Protein AF-A0A956BF16-F1 (afdb_monomer_lite)

Sequence (126 aa):
MPSPTREDLIPAAKRFNRWQFPEARNFFKELSSSADGSDQEFLEAVSDVAEGFSKIWHKGGEPHAMVSSLSKGTKSLEKFTPRYLEIELTEFTKHLNTCLEEAKRWRRGDVEIFDRDLIPRLEFAD

Radius of gyration: 13.91 Å; chains: 1; bounding box: 36×25×39 Å

Secondary structure (DSSP, 8-state):
-PPPPHHHHHHHHHHHTTT-HHHHHHHHHHHHHH--HHHHHHHHHHHHHHHHHHTTSSTT--HHHHHHHHHHHHHHHGGG-SEETTEE-HHHHHHHHHHHHHHHHHHHTSSSS--GGGPPPP-B--

Foldseek 3Di:
DDQDAPVLLVVLLVCVQVLVLVVSLVSLCVNLVVDDDPSVLLSNLVSLQSQLSVQQPDDQGDLVSNLVSLVRSLVSLVVQPCDDSQWGCPVQSVLSVVQNVQSVCCVVVVDSGRDPVSHDGTDGHD

pLDDT: mean 94.81, std 6.07, range [60.62, 98.5]

Structure (mmCIF, N/CA/C/O backbone):
data_AF-A0A956BF16-F1
#
_entry.id   AF-A0A956BF16-F1
#
loop_
_atom_site.group_PDB
_atom_site.id
_atom_site.type_symbol
_atom_site.label_atom_id
_atom_site.label_alt_id
_atom_site.label_comp_id
_atom_site.label_asym_id
_atom_site.label_entity_id
_atom_site.label_seq_id
_atom_site.pdbx_PDB_ins_code
_atom_site.Cartn_x
_atom_site.Cartn_y
_atom_site.Cartn_z
_atom_site.occupancy
_atom_site.B_iso_or_equiv
_atom_site.auth_seq_id
_atom_site.auth_comp_id
_atom_site.auth_asym_id
_atom_site.auth_atom_id
_atom_site.pdbx_PDB_model_num
ATOM 1 N N . MET A 1 1 ? -7.040 10.130 20.496 1.00 60.62 1 MET A N 1
ATOM 2 C CA . MET A 1 1 ? -8.136 10.658 19.636 1.00 60.62 1 MET A CA 1
ATOM 3 C C . MET A 1 1 ? -9.089 9.518 19.264 1.00 60.62 1 MET A C 1
ATOM 5 O O . MET A 1 1 ? -8.749 8.385 19.595 1.00 60.62 1 MET A O 1
ATOM 9 N N . PRO A 1 2 ? -10.296 9.749 18.704 1.00 75.69 2 PRO A N 1
ATOM 10 C CA . PRO A 1 2 ? -11.133 8.638 18.248 1.00 75.69 2 PRO A CA 1
ATOM 11 C C . PRO A 1 2 ? -10.456 7.889 17.091 1.00 75.69 2 PRO A C 1
ATOM 13 O O . PRO A 1 2 ? -9.797 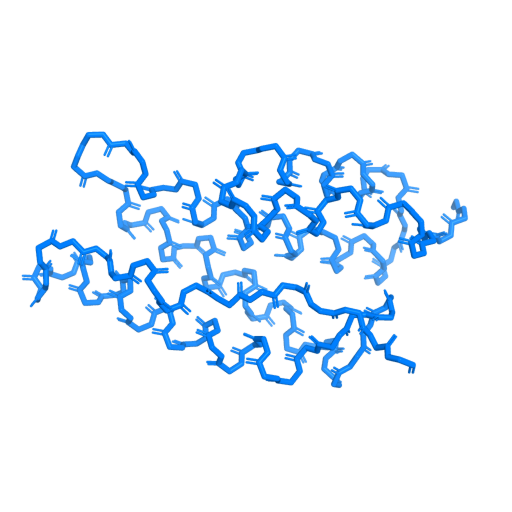8.505 16.256 1.00 75.69 2 PRO A O 1
ATOM 16 N N . SER A 1 3 ? -10.615 6.565 17.071 1.00 84.12 3 SER A N 1
ATOM 17 C CA . SER A 1 3 ? -10.180 5.704 15.965 1.00 84.12 3 SER A CA 1
ATOM 18 C C . SER A 1 3 ? -10.888 6.123 14.663 1.00 84.12 3 SER A C 1
ATOM 20 O O . SER A 1 3 ? -12.071 6.477 14.728 1.00 84.12 3 SER A O 1
ATOM 22 N N . PRO A 1 4 ? -10.205 6.121 13.503 1.00 90.38 4 PRO A N 1
ATOM 23 C CA . PRO A 1 4 ? -10.833 6.399 12.212 1.00 90.38 4 PRO A CA 1
ATOM 24 C C . PRO A 1 4 ? -11.964 5.405 11.926 1.00 90.38 4 PRO A C 1
ATOM 26 O O . PRO A 1 4 ? -11.828 4.197 12.123 1.00 90.38 4 PRO A O 1
ATOM 29 N N . THR A 1 5 ? -13.079 5.916 11.421 1.00 92.12 5 THR A N 1
ATOM 30 C CA . THR A 1 5 ? -14.234 5.102 11.035 1.00 92.12 5 THR A CA 1
ATOM 31 C C . THR A 1 5 ? -14.086 4.555 9.615 1.00 92.12 5 THR A C 1
ATOM 33 O O . THR A 1 5 ? -13.272 5.027 8.813 1.00 92.12 5 THR A O 1
ATOM 36 N N . ARG A 1 6 ? -14.925 3.576 9.258 1.00 92.94 6 ARG A N 1
ATOM 37 C CA . ARG A 1 6 ? -15.051 3.092 7.877 1.00 92.94 6 ARG A CA 1
ATOM 38 C C . ARG A 1 6 ? -15.347 4.243 6.913 1.00 92.94 6 ARG A C 1
ATOM 40 O O . ARG A 1 6 ? -14.757 4.318 5.834 1.00 92.94 6 ARG A O 1
ATOM 47 N N . GLU A 1 7 ? -16.236 5.155 7.301 1.00 93.69 7 GLU A N 1
ATOM 48 C CA . GLU A 1 7 ? -16.622 6.329 6.520 1.00 93.69 7 GLU A CA 1
ATOM 49 C C . GLU A 1 7 ? -15.432 7.247 6.225 1.00 93.69 7 GLU A C 1
ATOM 51 O O . GLU A 1 7 ? -15.326 7.752 5.104 1.00 93.69 7 GLU A O 1
ATOM 56 N N . ASP A 1 8 ? -14.506 7.393 7.176 1.00 93.88 8 ASP A N 1
ATOM 57 C CA . ASP A 1 8 ? -13.276 8.172 7.002 1.00 93.88 8 ASP A CA 1
ATOM 58 C C . ASP A 1 8 ? -12.318 7.513 5.996 1.00 93.88 8 ASP A C 1
ATOM 60 O O . ASP A 1 8 ? -11.626 8.194 5.237 1.00 93.88 8 ASP A O 1
ATOM 64 N N . LEU A 1 9 ? -12.299 6.178 5.927 1.00 95.56 9 LEU A N 1
ATOM 65 C CA . LEU A 1 9 ? -11.397 5.413 5.058 1.00 95.56 9 LEU A CA 1
ATOM 66 C C . LEU A 1 9 ? -11.906 5.267 3.619 1.00 95.56 9 LEU A C 1
ATOM 68 O O . LEU A 1 9 ? -11.102 5.181 2.683 1.00 95.56 9 LEU A O 1
ATOM 72 N N . ILE A 1 10 ? -13.226 5.256 3.404 1.00 96.38 10 ILE A N 1
ATOM 73 C CA . ILE A 1 10 ? -13.843 5.093 2.074 1.00 96.38 10 ILE A CA 1
ATOM 74 C C . ILE A 1 10 ? -13.280 6.087 1.035 1.00 96.38 10 ILE A C 1
ATOM 76 O O . ILE A 1 10 ? -12.957 5.660 -0.082 1.00 96.38 10 ILE A O 1
ATOM 80 N N . PRO A 1 11 ? -13.139 7.396 1.329 1.00 96.44 11 PRO A N 1
ATOM 81 C CA . PRO A 1 11 ? -12.546 8.354 0.403 1.00 96.44 11 PRO A CA 1
ATOM 82 C C . PRO A 1 11 ? -11.101 8.024 0.008 1.00 96.44 11 PRO A C 1
ATOM 84 O O . PRO A 1 11 ? -10.743 8.230 -1.158 1.00 96.44 11 PRO A O 1
ATOM 87 N N . ALA A 1 12 ? -10.280 7.529 0.937 1.00 95.44 12 ALA A N 1
ATOM 88 C CA . ALA A 1 12 ? -8.889 7.162 0.677 1.00 95.44 12 ALA A CA 1
ATOM 89 C C . ALA A 1 12 ? -8.800 5.881 -0.164 1.00 95.44 12 ALA A C 1
ATOM 91 O O . ALA A 1 12 ? -8.138 5.866 -1.204 1.00 95.44 12 ALA A O 1
ATOM 92 N N . ALA A 1 13 ? -9.559 4.847 0.209 1.00 97.25 13 ALA A N 1
ATOM 93 C CA . ALA A 1 13 ? -9.636 3.589 -0.531 1.00 97.25 13 ALA A CA 1
ATOM 94 C C . ALA A 1 13 ? -10.148 3.793 -1.968 1.00 97.25 13 ALA A C 1
ATOM 96 O O . ALA A 1 13 ? -9.579 3.260 -2.920 1.00 97.25 13 ALA A O 1
ATOM 97 N N . LYS A 1 14 ? -11.168 4.642 -2.170 1.00 97.88 14 LYS A N 1
ATOM 98 C CA . LYS A 1 14 ? -11.667 4.990 -3.515 1.00 97.88 14 LYS A CA 1
ATOM 99 C C . LYS A 1 14 ? -10.603 5.653 -4.388 1.00 97.88 14 LYS A C 1
ATOM 101 O O . LYS A 1 14 ? -10.550 5.362 -5.580 1.00 97.88 14 LYS A O 1
ATOM 106 N N . ARG A 1 15 ? -9.780 6.541 -3.823 1.00 98.06 15 ARG A N 1
ATOM 107 C CA . ARG A 1 15 ? -8.669 7.192 -4.541 1.00 98.06 15 ARG A CA 1
ATOM 108 C C . ARG A 1 15 ? -7.592 6.181 -4.906 1.00 98.06 15 ARG A C 1
ATOM 110 O O . ARG A 1 15 ? -7.187 6.119 -6.064 1.00 98.06 15 ARG A O 1
ATOM 117 N N . PHE A 1 16 ? -7.212 5.336 -3.952 1.00 98.00 16 PHE A N 1
ATOM 118 C CA . PHE A 1 16 ? -6.250 4.261 -4.169 1.00 98.00 16 PHE A CA 1
ATOM 119 C C . PHE A 1 16 ? -6.689 3.342 -5.319 1.00 98.00 16 PHE A C 1
ATOM 121 O O . PHE A 1 16 ? -5.96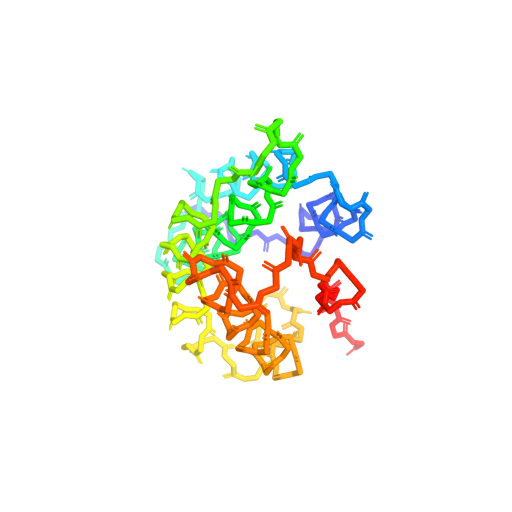2 3.160 -6.293 1.00 98.00 16 PHE A O 1
ATOM 128 N N . ASN A 1 17 ? -7.938 2.872 -5.274 1.00 97.62 17 ASN A N 1
ATOM 129 C CA . ASN A 1 17 ? -8.516 1.968 -6.273 1.00 97.62 17 ASN A CA 1
ATOM 130 C C . ASN A 1 17 ? -8.729 2.623 -7.654 1.00 97.62 17 ASN A C 1
ATOM 132 O O . ASN A 1 17 ? -9.000 1.922 -8.627 1.00 97.62 17 ASN A O 1
ATOM 136 N N . ARG A 1 18 ? -8.615 3.955 -7.753 1.00 97.06 18 ARG A N 1
ATOM 137 C CA . ARG A 1 18 ? -8.646 4.742 -9.001 1.00 97.06 18 ARG A CA 1
ATOM 138 C C . ARG A 1 18 ? -7.258 5.218 -9.438 1.00 97.06 18 ARG A C 1
ATOM 140 O O . ARG A 1 18 ? -7.162 6.096 -10.291 1.00 97.06 18 ARG A O 1
ATOM 147 N N . TRP A 1 19 ? -6.201 4.681 -8.829 1.00 96.44 19 TRP A N 1
ATOM 148 C CA . TRP A 1 19 ? -4.801 5.037 -9.081 1.00 96.44 19 TRP A CA 1
ATOM 149 C C . TRP A 1 19 ? -4.447 6.503 -8.792 1.00 96.44 19 TRP A C 1
ATOM 151 O O . TRP A 1 19 ? -3.422 7.012 -9.246 1.00 96.44 19 TRP A O 1
ATOM 161 N N . GLN A 1 20 ? -5.261 7.173 -7.975 1.00 96.94 20 GLN A N 1
ATOM 162 C CA . GLN A 1 20 ? -5.007 8.512 -7.439 1.00 96.94 20 GLN A CA 1
ATOM 163 C C . GLN A 1 20 ? -4.120 8.385 -6.194 1.00 96.94 20 GLN A C 1
ATOM 165 O O . GLN A 1 20 ? -4.525 8.691 -5.071 1.00 96.94 20 GLN A O 1
ATOM 170 N N . PHE A 1 21 ? -2.936 7.792 -6.375 1.00 97.12 21 PHE A N 1
ATOM 171 C CA . PHE A 1 21 ? -2.056 7.408 -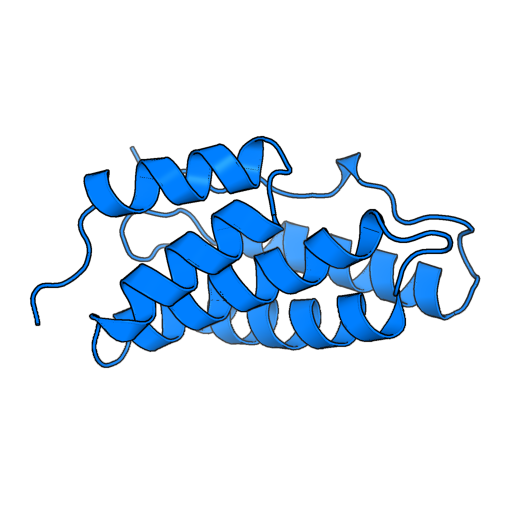5.272 1.00 97.12 21 PHE A CA 1
ATOM 172 C C . PHE A 1 21 ? -1.521 8.595 -4.458 1.00 97.12 21 PHE A C 1
ATOM 174 O O . PHE A 1 21 ? -1.522 8.486 -3.230 1.00 97.12 21 PHE A O 1
ATOM 181 N N . PRO A 1 22 ? -1.114 9.734 -5.062 1.00 96.31 22 PRO A N 1
ATOM 182 C CA . PRO A 1 22 ? -0.724 10.914 -4.289 1.00 96.31 22 PRO A CA 1
ATOM 183 C C . PRO A 1 22 ? -1.842 11.409 -3.363 1.00 96.31 22 PRO A C 1
ATOM 185 O O . PRO A 1 22 ? -1.600 11.720 -2.197 1.00 96.31 22 PRO A O 1
ATOM 188 N N . GLU A 1 23 ? -3.078 11.440 -3.859 1.00 97.50 23 GLU A N 1
ATOM 189 C CA . GLU A 1 23 ? -4.244 11.876 -3.100 1.00 97.50 23 GLU A CA 1
ATOM 190 C C . GLU A 1 23 ? -4.619 10.863 -2.018 1.00 97.50 23 GLU A C 1
ATOM 192 O O . GLU A 1 23 ? -4.904 11.261 -0.891 1.00 97.50 23 GLU A O 1
ATOM 197 N N . ALA A 1 24 ? -4.586 9.563 -2.330 1.00 98.12 24 ALA A N 1
ATOM 198 C CA . ALA A 1 24 ? -4.827 8.500 -1.357 1.00 98.12 24 ALA A CA 1
ATOM 199 C C . ALA A 1 24 ? -3.816 8.558 -0.206 1.00 98.12 24 ALA A C 1
ATOM 201 O O . ALA A 1 24 ? -4.201 8.555 0.960 1.00 98.12 24 ALA A O 1
ATOM 202 N N . ARG A 1 25 ? -2.525 8.690 -0.531 1.00 97.69 25 ARG A N 1
ATOM 203 C CA . ARG A 1 25 ? -1.443 8.851 0.443 1.00 97.69 25 ARG A CA 1
ATOM 204 C C . ARG A 1 25 ? -1.678 10.047 1.356 1.00 97.69 25 ARG A C 1
ATOM 206 O O . ARG A 1 25 ? -1.558 9.912 2.567 1.00 97.69 25 ARG A O 1
ATOM 213 N N . ASN A 1 26 ? -1.971 11.219 0.791 1.00 97.56 26 ASN A N 1
ATOM 214 C CA . ASN A 1 26 ? -2.179 12.425 1.592 1.00 97.56 26 ASN A CA 1
ATOM 215 C C . ASN A 1 26 ? -3.360 12.253 2.550 1.00 97.56 26 ASN A C 1
ATOM 217 O O . ASN A 1 26 ? -3.245 12.631 3.710 1.00 97.56 26 ASN A O 1
ATOM 221 N N . PHE A 1 27 ? -4.430 11.602 2.093 1.00 97.62 27 PHE A N 1
ATOM 222 C CA . PHE A 1 27 ? -5.580 11.284 2.933 1.00 97.62 27 PHE A CA 1
ATOM 223 C C . PHE A 1 27 ? -5.205 10.344 4.088 1.00 97.62 27 PHE A C 1
ATOM 225 O O . PHE A 1 27 ? -5.518 10.620 5.241 1.00 97.62 27 PHE A O 1
ATOM 232 N N . PHE A 1 28 ? -4.471 9.261 3.811 1.00 98.00 28 PHE A N 1
ATOM 233 C CA . PHE A 1 28 ? -3.991 8.357 4.861 1.00 98.00 28 PHE A CA 1
ATOM 234 C C . PHE A 1 28 ? -3.052 9.051 5.854 1.00 98.00 28 PHE A C 1
ATOM 236 O O . PHE A 1 28 ? -3.138 8.790 7.049 1.00 98.00 28 PHE A O 1
ATOM 243 N N . LYS A 1 29 ? -2.193 9.968 5.391 1.00 97.44 29 LYS A N 1
ATOM 244 C CA . LYS A 1 29 ? -1.329 10.775 6.268 1.00 97.44 29 LYS A CA 1
ATOM 245 C C . LYS A 1 29 ? -2.116 11.730 7.155 1.00 97.44 29 LYS A C 1
ATOM 247 O O . LYS A 1 29 ? -1.764 11.896 8.317 1.00 97.44 29 LYS A O 1
ATOM 252 N N . GLU A 1 30 ? -3.157 12.352 6.616 1.00 96.56 30 GLU A N 1
ATOM 253 C CA . GLU A 1 30 ? -4.038 13.235 7.377 1.00 96.56 30 GLU A CA 1
ATOM 254 C C . GLU A 1 30 ? -4.737 12.459 8.498 1.00 96.56 30 GLU A C 1
ATOM 256 O O . GLU A 1 30 ? -4.627 12.842 9.663 1.00 96.56 30 GLU A O 1
ATOM 261 N N . LEU A 1 31 ? -5.330 11.305 8.174 1.00 96.00 31 LEU A N 1
ATOM 262 C CA . LEU A 1 31 ? -5.915 10.408 9.175 1.00 96.00 31 LEU A CA 1
ATOM 263 C C . LEU A 1 31 ? -4.871 9.942 10.200 1.00 96.00 31 LEU A C 1
ATOM 265 O O . LEU A 1 31 ? -5.132 9.975 11.398 1.00 96.00 31 LEU A O 1
ATOM 269 N N . SER A 1 32 ? -3.676 9.556 9.741 1.00 96.44 32 SER A N 1
ATOM 270 C CA . SER A 1 32 ? -2.584 9.082 10.600 1.00 96.44 32 SER A CA 1
ATOM 271 C C . SER A 1 32 ? -2.164 10.150 11.607 1.00 96.44 32 SER A C 1
ATOM 273 O O . SER A 1 32 ? -2.007 9.842 12.781 1.00 96.44 32 SER A O 1
ATOM 275 N N . SER A 1 33 ? -2.072 11.416 11.183 1.00 95.44 33 SER A N 1
ATOM 276 C CA . SER A 1 33 ? -1.682 12.531 12.057 1.00 95.44 33 SER A CA 1
ATOM 277 C C . SER A 1 33 ? -2.647 12.786 13.218 1.00 95.44 33 SER A C 1
ATOM 279 O O . SER A 1 33 ? -2.282 13.450 14.187 1.00 95.44 33 SER A O 1
ATOM 281 N N . SER A 1 34 ? -3.873 12.272 13.104 1.00 93.25 34 SER A N 1
ATOM 282 C CA . SER A 1 34 ? -4.925 12.379 14.111 1.00 93.25 34 SER A CA 1
ATOM 283 C C . SER A 1 34 ? -5.173 11.069 14.866 1.00 93.25 34 SER A C 1
ATOM 285 O O . SER A 1 34 ? -5.985 11.062 15.789 1.00 93.25 34 SER A O 1
ATOM 287 N N . ALA A 1 35 ? -4.514 9.975 14.485 1.00 94.69 35 ALA A N 1
ATOM 288 C CA . ALA A 1 35 ? -4.660 8.656 15.090 1.00 94.69 35 ALA A CA 1
ATOM 289 C C . ALA A 1 35 ? -3.506 8.360 16.060 1.00 94.69 35 ALA A C 1
ATOM 291 O O . ALA A 1 35 ? -2.463 9.004 16.016 1.00 94.69 35 ALA A O 1
ATOM 292 N N . ASP A 1 36 ? -3.689 7.355 16.917 1.00 94.19 36 ASP A N 1
ATOM 293 C CA . ASP A 1 36 ? -2.691 6.929 17.900 1.00 94.19 36 ASP A CA 1
ATOM 294 C C . ASP A 1 36 ? -2.435 5.413 17.788 1.00 94.19 36 ASP A C 1
ATOM 296 O O . ASP A 1 36 ? -3.318 4.639 17.405 1.00 94.19 36 ASP A O 1
ATOM 300 N N . GLY A 1 37 ? -1.233 4.969 18.164 1.00 95.12 37 GLY A N 1
ATOM 301 C CA . GLY A 1 37 ? -0.893 3.547 18.292 1.00 95.12 37 GLY A CA 1
ATOM 302 C C . GLY A 1 37 ? -1.053 2.753 16.990 1.00 95.12 37 GLY A C 1
ATOM 303 O O . GLY A 1 37 ? -0.566 3.157 15.936 1.00 95.12 37 GLY A O 1
ATOM 304 N N . SER A 1 38 ? -1.737 1.610 17.067 1.00 96.69 38 SER A N 1
ATOM 305 C CA . SER A 1 38 ? -1.919 0.689 15.937 1.00 96.69 38 SER A CA 1
ATOM 306 C C . SER A 1 38 ? -2.644 1.316 14.740 1.00 96.69 38 SER A C 1
ATOM 308 O O . SER A 1 38 ? -2.327 0.980 13.602 1.00 96.69 38 SER A O 1
ATOM 310 N N . ASP A 1 39 ? -3.571 2.253 14.973 1.00 96.94 39 ASP A N 1
ATOM 311 C CA . ASP A 1 39 ? -4.288 2.945 13.893 1.00 96.94 39 ASP A CA 1
ATOM 312 C C . ASP A 1 39 ? -3.353 3.866 13.117 1.00 96.94 39 ASP A C 1
ATOM 314 O O . ASP A 1 39 ? -3.347 3.855 11.885 1.00 96.94 39 ASP A O 1
ATOM 318 N N . GLN A 1 40 ? -2.512 4.616 13.834 1.00 97.25 40 GLN A N 1
ATOM 31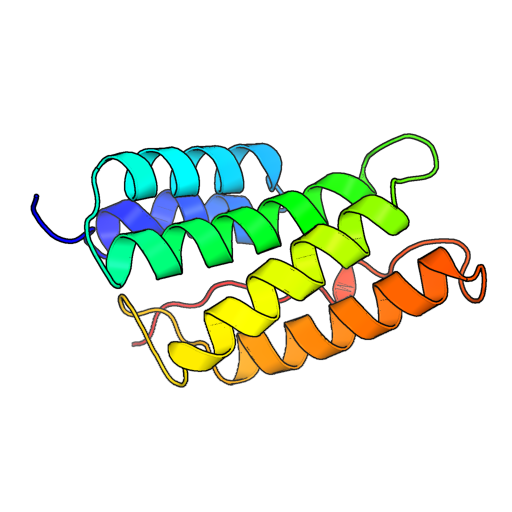9 C CA . GLN A 1 40 ? -1.479 5.440 13.220 1.00 97.25 40 GLN A CA 1
ATOM 320 C C . GLN A 1 40 ? -0.509 4.572 12.409 1.00 97.25 40 GLN A C 1
ATOM 322 O O . GLN A 1 40 ? -0.272 4.871 11.240 1.00 97.25 40 GLN A O 1
ATOM 327 N N . GLU A 1 41 ? 0.009 3.484 12.993 1.00 97.94 41 GLU A N 1
ATOM 328 C CA . GLU A 1 41 ? 0.933 2.566 12.311 1.00 97.94 41 GLU A CA 1
ATOM 329 C C . GLU A 1 41 ? 0.320 1.973 11.033 1.00 97.94 41 GLU A C 1
ATOM 331 O O . GLU A 1 41 ? 0.983 1.912 9.994 1.00 97.94 41 GLU A O 1
ATOM 336 N N . PHE A 1 42 ? -0.948 1.556 11.086 1.00 98.25 42 PHE A N 1
ATOM 337 C CA . PHE A 1 42 ? -1.663 1.029 9.928 1.00 98.25 42 PHE A CA 1
ATOM 338 C C . PHE A 1 42 ? -1.822 2.084 8.826 1.00 98.25 42 PHE A C 1
ATOM 340 O O . PHE A 1 42 ? -1.519 1.816 7.661 1.00 98.25 42 PHE A O 1
ATOM 347 N N . LEU A 1 43 ? -2.263 3.292 9.188 1.00 98.25 43 LEU A N 1
ATOM 348 C CA . LEU A 1 43 ? -2.472 4.398 8.253 1.00 98.25 43 LEU A CA 1
ATOM 349 C C . LEU A 1 43 ? -1.161 4.860 7.600 1.00 98.25 43 LEU A C 1
ATOM 351 O O . LEU A 1 43 ? -1.125 5.132 6.398 1.00 98.25 43 LEU A O 1
ATOM 355 N N . GLU A 1 44 ? -0.064 4.892 8.358 1.00 98.25 44 GLU A N 1
ATOM 356 C CA . GLU A 1 44 ? 1.273 5.139 7.813 1.00 98.25 44 GLU A CA 1
ATOM 357 C C . GLU A 1 44 ? 1.684 4.044 6.823 1.00 98.25 44 GLU A C 1
ATOM 359 O O . GLU A 1 44 ? 2.203 4.352 5.748 1.00 98.25 44 GLU A O 1
ATOM 364 N N . ALA A 1 45 ? 1.392 2.778 7.135 1.00 98.44 45 ALA A N 1
ATOM 365 C CA . ALA A 1 45 ? 1.711 1.654 6.265 1.00 98.44 45 ALA A CA 1
ATOM 366 C C . ALA A 1 45 ? 0.953 1.709 4.926 1.00 98.44 45 ALA A C 1
ATOM 368 O O . ALA A 1 45 ? 1.578 1.579 3.871 1.00 98.44 45 ALA A O 1
ATOM 369 N N . VAL A 1 46 ? -0.363 1.966 4.923 1.00 98.19 46 VAL A N 1
ATOM 370 C CA . VAL A 1 46 ? -1.120 2.140 3.663 1.00 98.19 46 VAL A CA 1
ATOM 371 C C . VAL A 1 46 ? -0.726 3.419 2.912 1.00 98.19 46 VAL A C 1
ATOM 373 O O . VAL A 1 46 ? -0.722 3.431 1.679 1.00 98.19 46 VAL A O 1
ATOM 376 N N . SER A 1 47 ? -0.311 4.476 3.622 1.00 98.38 47 SER A N 1
ATOM 377 C CA . SER A 1 47 ? 0.294 5.668 3.012 1.00 98.38 47 SER A CA 1
ATOM 378 C C . SER A 1 47 ? 1.604 5.328 2.291 1.00 98.38 47 SER A C 1
ATOM 380 O O . SER A 1 47 ? 1.812 5.780 1.165 1.00 98.38 47 SER A O 1
ATOM 382 N N . ASP A 1 48 ? 2.488 4.537 2.905 1.00 98.50 48 ASP A N 1
ATOM 383 C CA . ASP A 1 48 ? 3.748 4.102 2.286 1.00 98.50 48 ASP A CA 1
ATOM 384 C C . ASP A 1 48 ? 3.498 3.242 1.037 1.00 98.50 48 ASP A C 1
ATOM 386 O O . ASP A 1 48 ? 4.183 3.401 0.024 1.00 98.50 48 ASP A O 1
ATOM 390 N N . VAL A 1 49 ? 2.476 2.379 1.063 1.00 98.50 49 VAL A N 1
ATOM 391 C CA . VAL A 1 49 ? 2.055 1.617 -0.124 1.00 98.50 49 VAL A CA 1
ATOM 392 C C . VAL A 1 49 ? 1.602 2.557 -1.249 1.00 98.50 49 VAL A C 1
ATOM 394 O O . VAL A 1 49 ? 2.048 2.416 -2.390 1.00 98.50 49 VAL A O 1
ATOM 397 N N . ALA A 1 50 ? 0.768 3.554 -0.940 1.00 98.25 50 ALA A N 1
ATOM 398 C CA . ALA A 1 50 ? 0.331 4.550 -1.918 1.00 98.25 50 ALA A CA 1
ATOM 399 C C . ALA A 1 50 ? 1.507 5.389 -2.465 1.00 98.25 50 ALA A C 1
ATOM 401 O O . ALA A 1 50 ? 1.597 5.610 -3.671 1.00 98.25 50 ALA A O 1
ATOM 402 N N . GLU A 1 51 ? 2.457 5.798 -1.618 1.00 97.44 51 GLU A N 1
ATOM 403 C CA . GLU A 1 51 ? 3.704 6.453 -2.053 1.00 97.44 51 GLU A CA 1
ATOM 404 C C . GLU A 1 51 ? 4.513 5.563 -3.004 1.00 97.44 51 GLU A C 1
ATOM 406 O O . GLU A 1 51 ? 5.078 6.059 -3.974 1.00 97.44 51 GLU A O 1
ATOM 411 N N . GLY A 1 52 ? 4.574 4.253 -2.752 1.00 97.31 52 GLY A N 1
ATOM 412 C CA . GLY A 1 52 ? 5.238 3.312 -3.650 1.00 97.31 52 GLY A CA 1
ATOM 413 C C . GLY A 1 52 ? 4.624 3.332 -5.047 1.00 97.31 52 GLY A C 1
ATOM 414 O O . GLY A 1 52 ? 5.334 3.523 -6.034 1.00 97.31 52 GLY A O 1
ATOM 415 N N . PHE A 1 53 ? 3.300 3.217 -5.140 1.00 97.44 53 PHE A N 1
ATOM 416 C CA . PHE A 1 53 ? 2.609 3.211 -6.430 1.00 97.44 53 PHE A CA 1
ATOM 417 C C . PHE A 1 53 ? 2.581 4.574 -7.136 1.00 97.44 53 PHE A C 1
ATOM 419 O O . PHE A 1 53 ? 2.510 4.621 -8.365 1.00 97.44 53 PHE A O 1
ATOM 426 N N . SER A 1 54 ? 2.724 5.698 -6.424 1.00 95.38 54 SER A N 1
ATOM 427 C CA . SER A 1 54 ? 2.815 7.009 -7.084 1.00 95.38 54 SER A CA 1
ATOM 428 C C . SER A 1 54 ? 4.070 7.159 -7.958 1.00 95.38 54 SER A C 1
ATOM 430 O O . SER A 1 54 ? 4.088 7.993 -8.861 1.00 95.38 54 SER A O 1
ATOM 432 N N . LYS A 1 55 ? 5.103 6.330 -7.744 1.00 93.81 55 LYS A N 1
ATOM 433 C CA . LYS A 1 55 ? 6.379 6.350 -8.485 1.00 93.81 55 LYS A CA 1
ATOM 434 C C . LYS A 1 55 ? 6.308 5.841 -9.919 1.00 93.81 55 LYS A C 1
ATOM 436 O O . LYS A 1 55 ? 7.280 5.980 -10.660 1.00 93.81 55 LYS A O 1
ATOM 441 N N . ILE A 1 56 ? 5.170 5.283 -10.321 1.00 89.81 56 ILE A N 1
ATOM 442 C CA . ILE A 1 56 ? 4.963 4.748 -11.670 1.00 89.81 56 ILE A CA 1
ATOM 443 C C . ILE A 1 56 ? 4.815 5.879 -12.705 1.00 89.81 56 ILE A C 1
ATOM 445 O O . ILE A 1 56 ? 5.155 5.699 -13.870 1.00 89.81 56 ILE A O 1
ATOM 449 N N . TRP A 1 57 ? 4.327 7.055 -12.296 1.00 81.00 57 TRP A N 1
ATOM 450 C CA . TRP A 1 57 ? 3.881 8.108 -13.221 1.00 81.00 57 TRP A CA 1
ATOM 451 C C . TRP A 1 57 ? 4.961 9.111 -13.647 1.00 81.00 57 TRP A C 1
ATOM 453 O O . TRP A 1 57 ? 4.737 9.905 -14.561 1.00 81.00 57 TRP A O 1
ATOM 463 N N . HIS A 1 58 ? 6.130 9.102 -13.008 1.00 75.62 58 HIS A N 1
ATOM 464 C CA . HIS A 1 58 ? 7.230 9.989 -13.386 1.00 75.62 58 HIS A CA 1
ATOM 465 C C . HIS A 1 58 ? 7.872 9.542 -14.711 1.00 75.62 58 HIS A C 1
ATOM 467 O O . HIS A 1 58 ? 7.829 8.370 -15.075 1.00 75.62 58 HIS A O 1
ATOM 473 N N . LYS A 1 59 ? 8.476 10.468 -15.470 1.00 72.31 59 LYS A N 1
ATOM 474 C CA . LYS A 1 59 ? 9.137 10.150 -16.749 1.00 72.31 59 LYS A CA 1
ATOM 475 C C . LYS A 1 59 ? 10.318 9.201 -16.501 1.00 72.31 59 LYS A C 1
ATOM 477 O O . LYS A 1 59 ? 11.315 9.617 -15.923 1.00 72.31 59 LYS A O 1
ATOM 482 N N . GLY A 1 60 ? 10.187 7.947 -16.938 1.00 73.00 60 GLY A N 1
ATOM 483 C CA . GLY A 1 60 ? 11.137 6.862 -16.642 1.00 73.00 60 GLY A CA 1
ATOM 484 C C . GLY A 1 60 ? 10.882 6.137 -15.313 1.00 73.00 60 GLY A C 1
ATOM 485 O O . GLY A 1 60 ? 11.527 5.130 -15.041 1.00 73.00 60 GLY A O 1
ATOM 486 N N . GLY A 1 61 ? 9.917 6.617 -14.524 1.00 86.19 61 GLY A N 1
ATOM 487 C CA . GLY A 1 61 ? 9.552 6.091 -13.217 1.00 86.19 61 GLY A CA 1
ATOM 488 C C . GLY A 1 61 ? 10.665 6.172 -12.173 1.00 86.19 61 GLY A C 1
ATOM 489 O O . GLY A 1 61 ? 11.806 6.523 -12.461 1.00 86.19 61 GLY A O 1
ATOM 490 N N . GLU A 1 62 ? 10.334 5.845 -10.926 1.00 94.19 62 GLU A N 1
ATOM 491 C CA . GLU A 1 62 ? 11.317 5.792 -9.837 1.00 94.19 62 GLU A CA 1
ATOM 492 C C . GLU A 1 62 ? 11.334 4.397 -9.185 1.00 94.19 62 GLU A C 1
ATOM 494 O O . GLU A 1 62 ? 10.902 4.241 -8.038 1.00 94.19 62 GLU A O 1
ATOM 499 N N . PRO A 1 63 ? 11.839 3.353 -9.875 1.00 95.19 63 PRO A N 1
ATOM 500 C CA . PRO A 1 63 ? 11.780 1.973 -9.387 1.00 95.19 63 PRO A CA 1
ATOM 501 C C . PRO A 1 63 ? 12.487 1.773 -8.041 1.00 95.19 63 PRO A C 1
ATOM 503 O O . PRO A 1 63 ? 12.051 0.978 -7.211 1.00 95.19 63 PRO A O 1
ATOM 506 N N . HIS A 1 64 ? 13.574 2.509 -7.783 1.00 95.88 64 HIS A N 1
ATOM 507 C CA . HIS A 1 64 ? 14.260 2.445 -6.492 1.00 95.88 64 HIS A CA 1
ATOM 508 C C . HIS A 1 64 ? 13.375 2.968 -5.350 1.00 95.88 64 HIS A C 1
ATOM 510 O O . HIS A 1 64 ? 13.252 2.308 -4.316 1.00 95.88 64 HIS A O 1
ATOM 516 N N . ALA A 1 65 ? 12.725 4.118 -5.555 1.00 96.06 65 ALA A N 1
ATOM 517 C CA . ALA A 1 65 ? 11.814 4.703 -4.578 1.00 96.06 65 ALA A CA 1
ATOM 518 C C . ALA A 1 65 ? 10.566 3.827 -4.388 1.00 96.06 65 ALA A C 1
ATOM 520 O O . ALA A 1 65 ? 10.153 3.601 -3.254 1.00 96.06 65 ALA A O 1
ATOM 521 N N . MET A 1 66 ? 10.031 3.260 -5.474 1.00 96.88 66 MET A N 1
ATOM 522 C CA . MET A 1 66 ? 8.908 2.323 -5.429 1.00 96.88 66 MET A CA 1
ATOM 523 C C . MET A 1 66 ? 9.220 1.112 -4.549 1.00 96.88 66 MET A C 1
ATOM 525 O O . MET A 1 66 ? 8.462 0.814 -3.631 1.00 96.88 66 MET A O 1
ATOM 529 N N . VAL A 1 67 ? 10.355 0.440 -4.785 1.00 98.00 67 VAL A N 1
ATOM 530 C CA . VAL A 1 67 ? 10.767 -0.729 -3.991 1.00 98.00 67 VAL A CA 1
ATOM 531 C C . VAL A 1 67 ? 10.955 -0.362 -2.519 1.00 98.00 67 VAL A C 1
ATOM 533 O O . VAL A 1 67 ? 10.549 -1.134 -1.655 1.00 98.00 67 VAL A O 1
ATOM 536 N N . SER A 1 68 ? 11.547 0.799 -2.227 1.00 97.94 68 SER A N 1
ATOM 537 C CA . SER A 1 68 ? 11.749 1.266 -0.850 1.00 97.94 68 SER A CA 1
ATOM 538 C C . SER A 1 68 ? 10.416 1.429 -0.110 1.00 97.94 68 SER A C 1
ATOM 540 O O . SER A 1 68 ? 10.202 0.808 0.934 1.00 97.94 68 SER A O 1
ATOM 542 N N . SER A 1 69 ? 9.486 2.194 -0.689 1.00 97.94 69 SER A N 1
ATOM 543 C CA . SER A 1 69 ? 8.190 2.484 -0.069 1.00 97.94 69 SER A CA 1
ATOM 544 C C . SER A 1 69 ? 7.294 1.247 0.009 1.00 97.94 69 SER A C 1
ATOM 546 O O . SER A 1 69 ? 6.748 0.966 1.074 1.00 97.94 69 SER A O 1
ATOM 548 N N . LEU A 1 70 ? 7.203 0.449 -1.066 1.00 97.69 70 LEU A N 1
ATOM 549 C CA . LEU A 1 70 ? 6.427 -0.797 -1.056 1.00 97.69 70 LEU A CA 1
ATOM 550 C C . LEU A 1 70 ? 6.992 -1.804 -0.052 1.00 97.69 70 LEU A C 1
ATOM 552 O O . LEU A 1 70 ? 6.230 -2.396 0.700 1.00 97.69 70 LEU A O 1
ATOM 556 N N . SER A 1 71 ? 8.315 -1.979 0.026 1.00 98.19 71 SER A N 1
ATOM 557 C CA . SER A 1 71 ? 8.906 -2.904 1.001 1.00 98.19 71 SER A CA 1
ATOM 558 C C . SER A 1 71 ? 8.605 -2.495 2.442 1.00 98.19 71 SER A C 1
ATOM 560 O O . SER A 1 71 ? 8.404 -3.371 3.283 1.00 98.19 71 SER A O 1
ATOM 562 N N . LYS A 1 72 ? 8.600 -1.189 2.735 1.00 98.0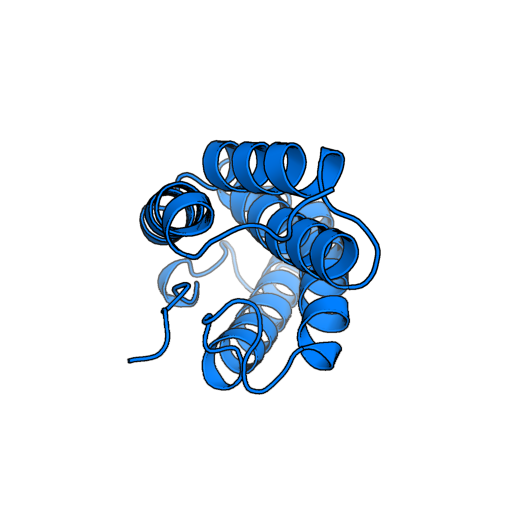6 72 LYS A N 1
ATOM 563 C CA . LYS A 1 72 ? 8.258 -0.664 4.060 1.00 98.06 72 LYS A CA 1
ATOM 564 C C . LYS A 1 72 ? 6.773 -0.875 4.363 1.00 98.06 72 LYS A C 1
ATOM 566 O O . LYS A 1 72 ? 6.449 -1.487 5.377 1.00 98.06 72 LYS A O 1
ATOM 571 N N . GLY A 1 73 ? 5.894 -0.421 3.469 1.00 97.69 73 GLY A N 1
ATOM 572 C CA . GLY A 1 73 ? 4.444 -0.502 3.640 1.00 97.69 73 GLY A CA 1
ATOM 573 C C . GLY A 1 73 ? 3.939 -1.942 3.749 1.00 97.69 73 GLY A C 1
ATOM 574 O O . GLY A 1 73 ? 3.245 -2.270 4.707 1.00 97.69 73 GLY A O 1
ATOM 575 N N . THR A 1 74 ? 4.354 -2.829 2.837 1.00 97.50 74 THR A N 1
ATOM 576 C CA . THR A 1 74 ? 3.941 -4.244 2.840 1.00 97.50 74 THR A CA 1
ATOM 577 C C . THR A 1 74 ? 4.345 -4.946 4.132 1.00 97.50 74 THR A C 1
ATOM 579 O O . THR A 1 74 ? 3.499 -5.556 4.779 1.00 97.50 74 THR A O 1
ATOM 582 N N . LYS A 1 75 ? 5.605 -4.797 4.566 1.00 97.69 75 LYS A N 1
ATOM 583 C CA . LYS A 1 75 ? 6.096 -5.409 5.810 1.00 97.69 75 LYS A CA 1
ATOM 584 C C . LYS A 1 75 ? 5.338 -4.911 7.044 1.00 97.69 75 LYS A C 1
ATOM 586 O O . LYS A 1 75 ? 5.100 -5.674 7.975 1.00 97.69 75 LYS A O 1
ATOM 591 N N . SER A 1 76 ? 4.975 -3.631 7.076 1.00 97.81 76 SER A N 1
ATOM 592 C CA . SER A 1 76 ? 4.175 -3.083 8.173 1.00 97.81 76 SER A CA 1
ATOM 593 C C . SER A 1 76 ? 2.744 -3.628 8.164 1.00 97.81 76 SER A C 1
ATOM 595 O O . SER A 1 76 ? 2.226 -3.956 9.229 1.00 97.81 76 SER A O 1
ATOM 597 N N . LEU A 1 77 ? 2.130 -3.788 6.984 1.00 97.75 77 LEU A N 1
ATOM 598 C CA . LEU A 1 77 ? 0.764 -4.305 6.836 1.00 97.75 77 LEU A CA 1
ATOM 599 C C . LEU A 1 77 ? 0.599 -5.770 7.248 1.00 97.75 77 LEU A C 1
ATOM 601 O O . LEU A 1 77 ? -0.480 -6.147 7.699 1.00 97.75 77 LEU A O 1
ATOM 605 N N . GLU A 1 78 ? 1.650 -6.587 7.155 1.00 96.12 78 GLU A N 1
ATOM 606 C CA . GLU A 1 78 ? 1.609 -8.001 7.562 1.00 96.12 78 GLU A CA 1
ATOM 607 C C . GLU A 1 78 ? 1.136 -8.186 9.015 1.00 96.12 78 GLU A C 1
ATOM 609 O O . GLU A 1 78 ? 0.394 -9.126 9.303 1.00 96.12 78 GLU A O 1
ATOM 614 N N . LYS A 1 79 ? 1.475 -7.250 9.915 1.00 97.06 79 LYS A N 1
ATOM 615 C CA . LYS A 1 79 ? 1.062 -7.268 11.333 1.00 97.06 79 LYS A CA 1
ATOM 616 C C . LYS A 1 79 ? -0.453 -7.168 11.540 1.00 97.06 79 LYS A C 1
ATOM 618 O O . LYS A 1 79 ? -0.946 -7.538 12.600 1.00 97.06 79 LYS A O 1
ATOM 623 N N . PHE A 1 80 ? -1.159 -6.620 10.558 1.00 97.44 80 PHE A N 1
ATOM 624 C CA . PHE A 1 80 ? -2.581 -6.290 10.625 1.00 97.44 80 PHE A CA 1
ATOM 625 C C . PHE A 1 80 ? -3.455 -7.328 9.908 1.00 97.44 80 PHE A C 1
ATOM 627 O O . PHE A 1 80 ? -4.677 -7.206 9.871 1.00 97.44 80 PHE A O 1
ATOM 634 N N . THR A 1 81 ? -2.842 -8.365 9.333 1.00 95.06 81 THR A N 1
ATOM 635 C CA . THR A 1 81 ? -3.567 -9.472 8.703 1.00 95.06 81 THR A CA 1
ATOM 636 C C . THR A 1 81 ? -4.330 -10.310 9.747 1.00 95.06 81 THR A C 1
ATOM 638 O O . THR A 1 81 ? -3.868 -10.458 10.879 1.00 95.06 81 THR A O 1
ATOM 641 N N . PRO A 1 82 ? -5.507 -10.872 9.405 1.00 96.62 82 PRO A N 1
ATOM 642 C CA . PRO A 1 82 ? -6.143 -10.846 8.086 1.00 96.62 82 PRO A CA 1
ATOM 643 C C . PRO A 1 82 ? -6.949 -9.572 7.805 1.00 96.62 82 PRO A C 1
ATOM 645 O O . PRO A 1 82 ? -7.238 -9.305 6.643 1.00 96.62 82 PRO A O 1
ATOM 648 N N . ARG A 1 83 ? -7.304 -8.793 8.834 1.00 96.44 83 ARG A N 1
ATOM 649 C CA . ARG A 1 83 ? -8.230 -7.659 8.737 1.00 96.44 83 ARG A CA 1
ATOM 650 C C . ARG A 1 83 ? -7.894 -6.590 9.775 1.00 96.44 83 ARG A C 1
ATOM 652 O O . ARG A 1 83 ? -7.685 -6.920 10.942 1.00 96.44 83 ARG A O 1
ATOM 659 N N . TYR A 1 84 ? -7.949 -5.319 9.380 1.00 97.00 84 TYR A N 1
ATOM 660 C CA . TYR A 1 84 ? -7.809 -4.181 10.295 1.00 97.00 84 TYR A CA 1
ATOM 661 C C . TYR A 1 84 ? -8.568 -2.954 9.784 1.00 97.00 84 TYR A C 1
ATOM 663 O O . TYR A 1 84 ? -8.605 -2.731 8.578 1.00 97.00 84 TYR A O 1
ATOM 671 N N . LEU A 1 85 ? -9.206 -2.194 10.685 1.00 94.69 85 LEU A N 1
ATOM 672 C CA . LEU A 1 85 ? -10.132 -1.095 10.345 1.00 94.69 85 LEU A CA 1
ATOM 673 C C . LEU A 1 85 ? -11.124 -1.469 9.227 1.00 94.69 85 LEU A C 1
ATOM 675 O O . LEU A 1 85 ? -11.319 -0.736 8.261 1.00 94.69 85 LEU A O 1
ATOM 679 N N . GLU A 1 86 ? -11.702 -2.667 9.350 1.00 94.88 86 GLU A N 1
ATOM 680 C CA . GLU A 1 86 ? -12.634 -3.256 8.378 1.00 94.88 86 GLU A CA 1
ATOM 681 C C . GLU A 1 86 ? -12.067 -3.470 6.965 1.00 94.88 86 GLU A C 1
ATOM 683 O O . GLU A 1 86 ? -12.827 -3.792 6.063 1.00 94.88 86 GLU A O 1
ATOM 688 N N . ILE A 1 87 ? -10.758 -3.346 6.745 1.00 96.19 87 ILE A N 1
ATOM 689 C CA . ILE A 1 87 ? -10.117 -3.638 5.458 1.00 96.19 87 ILE A CA 1
ATOM 690 C C . ILE A 1 87 ? -9.595 -5.075 5.465 1.00 96.19 87 ILE A C 1
ATOM 692 O O . ILE A 1 87 ? -8.907 -5.484 6.402 1.00 96.19 87 ILE A O 1
ATOM 696 N N . GLU A 1 88 ? -9.895 -5.827 4.406 1.00 96.56 88 GLU A N 1
ATOM 697 C CA . GLU A 1 88 ? -9.351 -7.167 4.165 1.00 96.56 88 GLU A CA 1
ATOM 698 C C . GLU A 1 88 ? -7.909 -7.088 3.650 1.00 96.56 88 GLU A C 1
ATOM 700 O O . GLU A 1 88 ? -7.623 -6.460 2.629 1.00 96.56 88 GLU A O 1
ATOM 705 N N . LEU A 1 89 ? -6.979 -7.740 4.351 1.00 97.56 89 LEU A N 1
ATOM 706 C CA . LEU A 1 89 ? -5.540 -7.611 4.102 1.00 97.56 89 LEU A CA 1
ATOM 707 C C . LEU A 1 89 ? -4.864 -8.899 3.634 1.00 97.56 89 LEU A C 1
ATOM 709 O O . LEU A 1 89 ? -3.752 -8.823 3.111 1.00 97.56 89 LEU A O 1
ATOM 713 N N . THR A 1 90 ? -5.496 -10.065 3.773 1.00 95.88 90 THR A N 1
ATOM 714 C CA . THR A 1 90 ? -4.889 -11.348 3.371 1.00 95.88 90 THR A CA 1
ATOM 715 C C . THR A 1 90 ? -4.499 -11.361 1.891 1.00 95.88 90 THR A C 1
ATOM 717 O O . THR A 1 90 ? -3.324 -11.498 1.553 1.00 95.88 90 THR A O 1
ATOM 720 N N . GLU A 1 91 ? -5.462 -11.164 0.987 1.00 95.19 91 GLU A N 1
ATOM 721 C CA . GLU A 1 91 ? -5.167 -11.146 -0.452 1.00 95.19 91 GLU A CA 1
ATOM 722 C C . GLU A 1 91 ? -4.478 -9.842 -0.876 1.00 95.19 91 GLU A C 1
ATOM 724 O O . GLU A 1 91 ? -3.646 -9.853 -1.783 1.00 95.19 91 GLU A O 1
ATOM 729 N N . PHE A 1 92 ? -4.746 -8.724 -0.192 1.00 97.19 92 PHE A N 1
ATOM 730 C CA . PHE A 1 92 ? -4.078 -7.452 -0.467 1.00 97.19 92 PHE A CA 1
ATOM 731 C C . PHE A 1 92 ? -2.559 -7.560 -0.275 1.00 97.19 92 PHE A C 1
ATOM 733 O O . PHE A 1 92 ? -1.798 -7.271 -1.196 1.00 97.19 92 PHE A O 1
ATOM 740 N N . THR A 1 93 ? -2.101 -8.038 0.886 1.00 97.12 93 THR A N 1
ATOM 741 C CA . THR A 1 93 ? -0.666 -8.186 1.203 1.00 97.12 93 THR A CA 1
ATOM 742 C C . THR A 1 93 ? 0.026 -9.219 0.314 1.00 97.12 93 THR A C 1
ATOM 744 O O . THR A 1 93 ? 1.160 -9.004 -0.118 1.00 97.12 93 THR A O 1
ATOM 747 N N . LYS A 1 94 ? -0.663 -10.303 -0.053 1.00 96.50 94 LYS A N 1
ATOM 748 C CA . LYS A 1 94 ? -0.172 -11.278 -1.037 1.00 96.50 94 LYS A CA 1
ATOM 749 C C . LYS A 1 94 ? 0.082 -10.637 -2.404 1.00 96.50 94 LYS A C 1
ATOM 751 O O . LYS A 1 94 ? 1.172 -10.794 -2.952 1.00 96.50 94 LYS A O 1
ATOM 756 N N . HIS A 1 95 ? -0.866 -9.861 -2.926 1.00 97.62 95 HIS A N 1
ATOM 757 C CA . HIS A 1 95 ? -0.682 -9.132 -4.184 1.00 97.62 95 HIS A CA 1
ATOM 758 C C . HIS A 1 95 ? 0.355 -8.004 -4.074 1.00 97.62 95 HIS A C 1
ATOM 760 O O . HIS A 1 95 ? 1.095 -7.758 -5.027 1.00 97.62 95 HIS A O 1
ATOM 766 N N . LEU A 1 96 ? 0.483 -7.352 -2.913 1.00 98.00 96 LEU A N 1
ATOM 767 C CA . LEU A 1 96 ? 1.563 -6.392 -2.671 1.00 98.00 96 LEU A CA 1
ATOM 768 C C . LEU A 1 96 ? 2.945 -7.046 -2.744 1.00 98.00 96 LEU A C 1
ATOM 770 O O . LEU A 1 96 ? 3.875 -6.433 -3.266 1.00 98.00 96 LEU A O 1
ATOM 774 N N . ASN A 1 97 ? 3.093 -8.283 -2.268 1.00 97.62 97 ASN A N 1
ATOM 775 C CA . ASN A 1 97 ? 4.337 -9.037 -2.420 1.00 97.62 97 ASN A CA 1
ATOM 776 C C . ASN A 1 97 ? 4.638 -9.339 -3.897 1.00 97.62 97 ASN A C 1
ATOM 778 O O . ASN A 1 97 ? 5.777 -9.166 -4.332 1.00 97.62 97 ASN A O 1
ATOM 782 N N . THR A 1 98 ? 3.626 -9.681 -4.702 1.00 97.75 98 THR A N 1
ATOM 783 C CA . THR A 1 98 ? 3.776 -9.802 -6.164 1.00 97.75 98 THR A CA 1
ATOM 784 C C . THR A 1 98 ? 4.210 -8.478 -6.803 1.00 97.75 98 THR A C 1
ATOM 786 O O . THR A 1 98 ? 5.163 -8.456 -7.581 1.00 97.75 98 THR A O 1
ATOM 789 N N . CYS A 1 99 ? 3.583 -7.360 -6.423 1.00 97.81 99 CYS A N 1
ATOM 790 C CA . CYS A 1 99 ? 3.981 -6.026 -6.878 1.00 97.81 99 CYS A CA 1
ATOM 791 C C . CYS A 1 99 ? 5.425 -5.692 -6.481 1.00 97.81 99 CYS A C 1
ATOM 793 O O . CYS A 1 99 ? 6.169 -5.108 -7.262 1.00 97.81 99 CYS A O 1
ATOM 795 N N . LEU A 1 100 ? 5.850 -6.054 -5.271 1.00 97.69 100 LEU A N 1
ATOM 796 C CA . LEU A 1 100 ? 7.208 -5.795 -4.806 1.00 97.69 100 LEU A CA 1
ATOM 797 C C . LEU A 1 100 ? 8.247 -6.565 -5.634 1.00 97.69 100 LEU A C 1
ATOM 799 O O . LEU A 1 100 ? 9.296 -6.006 -5.962 1.00 97.69 100 LEU A O 1
ATOM 803 N N . GLU A 1 101 ? 7.971 -7.817 -5.998 1.00 97.94 101 GLU A N 1
ATOM 804 C CA . GLU A 1 101 ? 8.849 -8.584 -6.887 1.00 97.94 101 GLU A CA 1
ATOM 805 C C . GLU A 1 101 ? 8.911 -7.988 -8.296 1.00 97.94 101 GLU A C 1
ATOM 807 O O . GLU A 1 101 ? 10.005 -7.846 -8.850 1.00 97.94 101 GLU A O 1
ATOM 812 N N . GLU A 1 102 ? 7.783 -7.537 -8.845 1.00 97.44 102 GLU A N 1
ATOM 813 C CA . GLU A 1 102 ? 7.768 -6.854 -10.141 1.00 97.44 102 GLU A CA 1
ATOM 814 C C . GLU A 1 102 ? 8.531 -5.523 -10.097 1.00 97.44 102 GLU A C 1
ATOM 816 O O . GLU A 1 102 ? 9.360 -5.238 -10.960 1.00 97.44 102 GLU A O 1
ATOM 821 N N . ALA A 1 103 ? 8.363 -4.735 -9.033 1.00 97.00 103 ALA A N 1
ATOM 822 C CA . ALA A 1 103 ? 9.123 -3.505 -8.833 1.00 97.00 103 ALA A CA 1
ATOM 823 C C . ALA A 1 103 ? 10.636 -3.779 -8.716 1.00 97.00 103 ALA A C 1
ATOM 825 O O . ALA A 1 103 ? 11.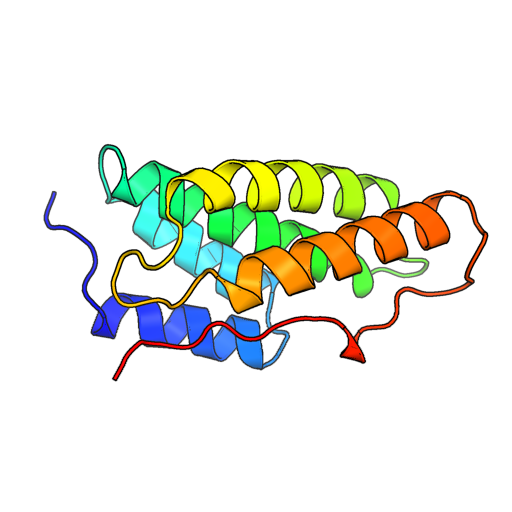454 -3.003 -9.219 1.00 97.00 103 ALA A O 1
ATOM 826 N N . LYS A 1 104 ? 11.042 -4.901 -8.099 1.00 97.81 104 LYS A N 1
ATOM 827 C CA . LYS A 1 104 ? 12.451 -5.332 -8.058 1.00 97.81 104 LYS A CA 1
ATOM 828 C C . LYS A 1 104 ? 12.968 -5.727 -9.442 1.00 97.81 104 LYS A C 1
ATOM 830 O O . LYS A 1 104 ? 14.110 -5.380 -9.745 1.00 97.81 104 LYS A O 1
ATOM 835 N N . ARG A 1 105 ? 12.169 -6.422 -10.261 1.00 97.62 105 ARG A N 1
ATOM 836 C CA . ARG A 1 105 ? 12.498 -6.744 -11.664 1.00 97.62 105 ARG A CA 1
ATOM 837 C C . ARG A 1 105 ? 12.686 -5.473 -12.482 1.00 97.62 105 ARG A C 1
ATOM 839 O O . ARG A 1 105 ? 13.720 -5.317 -13.127 1.00 97.62 105 ARG A O 1
ATOM 846 N N . TRP A 1 106 ? 11.756 -4.528 -12.360 1.00 95.69 106 TRP A N 1
ATOM 847 C CA . TRP A 1 106 ? 11.838 -3.228 -13.022 1.00 95.69 106 TRP A CA 1
ATOM 848 C C . TRP A 1 106 ? 13.095 -2.459 -12.604 1.00 95.69 106 TRP A C 1
ATOM 850 O O . TRP A 1 106 ? 13.860 -2.002 -13.447 1.00 95.69 106 TRP A O 1
ATOM 860 N N . ARG A 1 107 ? 13.401 -2.418 -11.302 1.00 96.06 107 ARG A N 1
ATOM 861 C CA . ARG A 1 107 ? 14.626 -1.795 -10.773 1.00 96.06 107 ARG A CA 1
ATOM 862 C C . ARG A 1 107 ? 15.916 -2.406 -11.326 1.00 96.06 107 ARG A C 1
ATOM 864 O O . ARG A 1 107 ? 16.901 -1.687 -11.459 1.00 96.06 107 ARG A O 1
ATOM 871 N N . ARG A 1 108 ? 15.945 -3.717 -11.584 1.00 96.75 108 ARG A N 1
ATOM 872 C CA . ARG A 1 108 ? 17.109 -4.408 -12.167 1.00 96.75 108 ARG A CA 1
ATOM 873 C C . ARG A 1 108 ? 17.214 -4.235 -13.685 1.00 96.75 108 ARG A C 1
ATOM 875 O O . ARG A 1 108 ? 18.271 -4.527 -14.232 1.00 96.75 108 ARG A O 1
ATOM 882 N N . GLY A 1 109 ? 16.156 -3.756 -14.339 1.00 94.75 109 GLY A N 1
ATOM 883 C CA . GLY A 1 109 ? 16.058 -3.697 -15.796 1.00 94.75 109 GLY A CA 1
ATOM 884 C C . GLY A 1 109 ? 15.615 -5.014 -16.441 1.00 94.75 109 GLY A C 1
ATOM 885 O O . GLY A 1 109 ? 15.752 -5.161 -17.650 1.00 94.75 109 GLY A O 1
ATOM 886 N N . ASP A 1 110 ? 15.075 -5.964 -15.664 1.00 96.44 110 ASP A N 1
ATOM 887 C CA . ASP A 1 110 ? 14.547 -7.236 -16.192 1.00 96.44 110 ASP A CA 1
ATOM 888 C C . ASP A 1 110 ? 13.230 -7.033 -16.967 1.00 96.44 110 ASP A C 1
ATOM 890 O O . ASP A 1 110 ? 12.828 -7.881 -17.764 1.00 96.44 110 ASP A O 1
ATOM 894 N N . VAL A 1 111 ? 12.535 -5.927 -16.690 1.00 93.81 111 VAL A N 1
ATOM 895 C CA . VAL A 1 111 ? 11.339 -5.449 -17.393 1.00 93.81 111 VAL A CA 1
ATOM 896 C C . VAL A 1 111 ? 11.480 -3.949 -17.637 1.00 93.81 111 VAL A C 1
ATOM 898 O O . VAL A 1 111 ? 12.094 -3.241 -16.837 1.00 93.81 111 VAL A O 1
ATOM 901 N N . GLU A 1 112 ? 10.919 -3.462 -18.743 1.00 90.94 112 GLU A N 1
ATOM 902 C CA . GLU A 1 112 ? 11.030 -2.054 -19.146 1.00 90.94 112 GLU A CA 1
ATOM 903 C C . GLU A 1 112 ? 10.160 -1.130 -18.279 1.00 90.94 112 GLU A C 1
ATOM 905 O O . GLU A 1 112 ? 10.577 -0.032 -17.902 1.00 90.94 112 GLU A O 1
ATOM 910 N N . ILE A 1 113 ? 8.959 -1.598 -17.930 1.00 92.19 113 ILE A N 1
ATOM 911 C CA . ILE A 1 113 ? 7.972 -0.869 -17.133 1.00 92.19 113 ILE A CA 1
ATOM 912 C C . ILE A 1 113 ? 7.351 -1.788 -16.081 1.00 92.19 113 ILE A C 1
ATOM 914 O O . ILE A 1 113 ? 7.303 -3.002 -16.258 1.00 92.19 113 ILE A O 1
ATOM 918 N N . PHE A 1 114 ? 6.846 -1.194 -15.002 1.00 94.56 114 PHE A N 1
ATOM 919 C CA . PHE A 1 114 ? 6.049 -1.900 -14.003 1.00 94.56 114 PHE A CA 1
ATOM 920 C C . PHE A 1 114 ? 4.653 -2.244 -14.543 1.00 94.56 114 PHE A C 1
ATOM 922 O O . PHE A 1 114 ? 3.954 -1.362 -15.056 1.00 94.56 114 PHE A O 1
ATOM 929 N N . ASP A 1 115 ? 4.225 -3.496 -14.370 1.00 93.62 115 ASP A N 1
ATOM 930 C CA . ASP A 1 115 ? 2.869 -3.928 -14.706 1.00 93.62 115 ASP A CA 1
ATOM 931 C C . ASP A 1 115 ? 1.845 -3.431 -13.670 1.00 93.62 115 ASP A C 1
ATOM 933 O O . ASP A 1 115 ? 1.768 -3.902 -12.534 1.00 93.62 115 ASP A O 1
ATOM 937 N N . ARG A 1 116 ? 1.039 -2.449 -14.081 1.00 92.12 116 ARG A N 1
ATOM 938 C CA . ARG A 1 116 ? 0.023 -1.802 -13.238 1.00 92.12 116 ARG A CA 1
ATOM 939 C C . ARG A 1 116 ? -1.198 -2.680 -12.988 1.00 92.12 116 ARG A C 1
ATOM 941 O O . ARG A 1 116 ? -1.920 -2.410 -12.029 1.00 92.12 116 ARG A O 1
ATOM 948 N N . ASP A 1 117 ? -1.422 -3.708 -13.800 1.00 94.12 117 ASP A N 1
ATOM 949 C CA . ASP A 1 117 ? -2.567 -4.604 -13.630 1.00 94.12 117 ASP A CA 1
ATOM 950 C C . ASP A 1 117 ? -2.398 -5.498 -12.389 1.00 94.12 117 ASP A C 1
ATOM 952 O O . ASP A 1 117 ? -3.373 -6.039 -11.870 1.00 94.12 117 ASP A O 1
ATOM 956 N N . LEU A 1 118 ? -1.176 -5.574 -11.847 1.00 95.38 118 LEU A N 1
ATOM 957 C CA . LEU A 1 118 ? -0.868 -6.250 -10.588 1.00 95.38 118 LEU A CA 1
ATOM 958 C C . LEU A 1 118 ? -1.336 -5.484 -9.344 1.00 95.38 118 LEU A C 1
ATOM 960 O O . LEU A 1 118 ? -1.396 -6.075 -8.265 1.00 95.38 118 LEU A O 1
ATOM 964 N N . ILE A 1 119 ? -1.616 -4.177 -9.453 1.00 97.12 119 ILE A N 1
ATOM 965 C CA . ILE A 1 119 ? -1.891 -3.331 -8.285 1.00 97.12 119 ILE A CA 1
ATOM 966 C C . ILE A 1 119 ? -3.197 -3.789 -7.615 1.00 97.12 119 ILE A C 1
ATOM 968 O O . ILE A 1 119 ? -4.263 -3.696 -8.235 1.00 97.12 119 ILE A O 1
ATOM 972 N N . PRO A 1 120 ? -3.154 -4.236 -6.345 1.00 97.12 120 PRO A N 1
ATOM 973 C CA . PRO A 1 120 ? -4.347 -4.711 -5.664 1.00 97.12 120 PRO A CA 1
ATOM 974 C C . PRO A 1 120 ? -5.287 -3.567 -5.295 1.00 97.12 120 PRO A C 1
ATOM 976 O O . PRO A 1 120 ? -4.914 -2.395 -5.294 1.00 97.12 120 PRO A O 1
ATOM 979 N N . ARG A 1 121 ? -6.519 -3.917 -4.934 1.00 97.25 121 ARG A N 1
ATOM 980 C CA . ARG A 1 121 ? -7.520 -2.970 -4.440 1.00 97.25 121 ARG A CA 1
ATOM 981 C C . ARG A 1 121 ? -7.673 -3.088 -2.935 1.00 97.25 121 ARG A C 1
ATOM 983 O O . ARG A 1 121 ? -7.606 -4.182 -2.390 1.00 97.25 121 ARG A O 1
ATOM 990 N N . LEU A 1 122 ? -7.912 -1.957 -2.282 1.00 96.75 122 LEU A N 1
ATOM 991 C CA . LEU A 1 122 ? -8.369 -1.929 -0.899 1.00 96.75 122 LEU A CA 1
ATOM 992 C C . LEU A 1 122 ? -9.857 -2.276 -0.874 1.00 96.75 122 LEU A C 1
ATOM 994 O O . LEU A 1 122 ? -10.671 -1.552 -1.459 1.00 96.75 122 LEU A O 1
ATOM 998 N N . GLU A 1 123 ? -10.189 -3.374 -0.208 1.00 96.25 123 GLU A N 1
ATOM 999 C CA . GLU A 1 123 ? -11.548 -3.890 -0.079 1.00 96.25 123 GLU A CA 1
ATOM 1000 C C . GLU A 1 123 ? -11.959 -3.878 1.390 1.00 96.25 123 GLU A C 1
ATOM 1002 O O . GLU A 1 123 ? -11.185 -4.253 2.272 1.00 96.25 123 GLU A O 1
ATOM 1007 N N . PHE A 1 124 ? -13.174 -3.400 1.643 1.00 94.31 124 PHE A N 1
ATOM 1008 C CA . PHE A 1 124 ? -13.757 -3.466 2.972 1.00 94.31 124 PHE A CA 1
ATOM 1009 C C . PHE A 1 124 ? -14.426 -4.820 3.148 1.00 94.31 124 PHE A C 1
ATOM 1011 O O . PHE A 1 124 ? -15.077 -5.310 2.229 1.00 94.31 124 PHE A O 1
ATOM 1018 N N . ALA A 1 125 ? -14.290 -5.377 4.339 1.00 86.31 125 ALA A N 1
ATOM 1019 C CA . ALA A 1 125 ? -15.051 -6.519 4.777 1.00 86.31 125 ALA A CA 1
ATOM 1020 C C . ALA A 1 125 ? -16.559 -6.231 4.735 1.00 86.31 125 ALA A C 1
ATOM 1022 O O . ALA A 1 125 ? -17.013 -5.130 5.092 1.00 86.31 125 ALA A O 1
ATOM 1023 N N . ASP A 1 126 ? -17.307 -7.247 4.313 1.00 69.62 126 ASP A N 1
ATOM 1024 C CA . ASP A 1 126 ? -18.757 -7.330 4.488 1.00 69.62 126 ASP A CA 1
ATOM 1025 C C . ASP A 1 126 ? -19.131 -7.614 5.953 1.00 69.62 126 ASP A C 1
ATOM 1027 O O . ASP A 1 126 ? -18.368 -8.335 6.651 1.00 69.62 126 ASP A O 1
#